Protein AF-A0A1G6IAR3-F1 (afdb_monomer)

pLDDT: mean 84.58, std 18.37, range [36.44, 98.44]

Secondary structure (DSSP, 8-state):
-------GGGHHHHHHHHHHHTT-HHHHHHHHHHHT-TT--HHHHHHHHHHHHHHHHHHHHH--S--TTGGGSSGGGHIIIIIHHHHHHHTT-HHHHHHHHHHHHHHHHHHHHHH-HHHHHHHH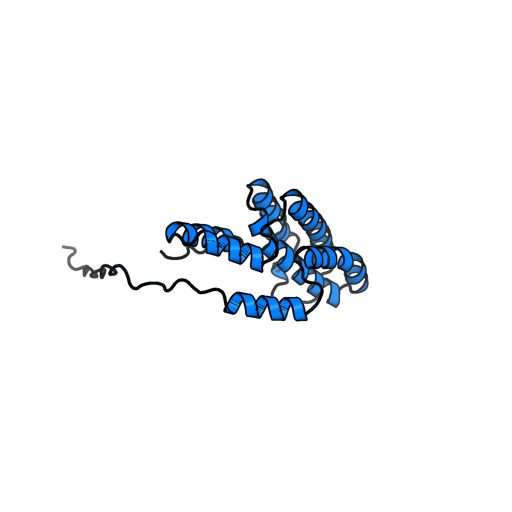HHHHHHHHHTT--SHHHHHHHHHHHHHSPPP-----SPPP-----------

Radius of gyration: 20.79 Å; Cα contacts (8 Å, |Δi|>4): 137; chains: 1; bounding box: 40×72×40 Å

Structure (mmCIF, N/CA/C/O backbone):
data_AF-A0A1G6IAR3-F1
#
_entry.id   AF-A0A1G6IAR3-F1
#
loop_
_atom_site.group_PDB
_atom_site.id
_atom_site.type_symbol
_atom_site.label_atom_id
_atom_site.label_alt_id
_atom_site.label_comp_id
_atom_site.label_asym_id
_atom_site.label_entity_id
_atom_site.label_seq_id
_atom_site.pdbx_PDB_ins_code
_atom_site.Cartn_x
_atom_site.Cartn_y
_atom_site.Cartn_z
_atom_site.occupancy
_atom_site.B_iso_or_equiv
_atom_site.auth_seq_id
_atom_site.auth_comp_id
_atom_site.auth_asym_id
_atom_site.auth_atom_id
_atom_site.pdbx_PDB_model_num
ATOM 1 N N . MET A 1 1 ? -13.371 20.950 14.713 1.00 42.19 1 MET A N 1
ATOM 2 C CA . MET A 1 1 ? -11.895 20.846 14.698 1.00 42.19 1 MET A CA 1
ATOM 3 C C . MET A 1 1 ? -11.397 20.772 13.250 1.00 42.19 1 MET A C 1
ATOM 5 O O . MET A 1 1 ? -11.905 19.957 12.494 1.00 42.19 1 MET A O 1
ATOM 9 N N . LEU A 1 2 ? -10.481 21.649 12.814 1.00 48.00 2 LEU A N 1
ATO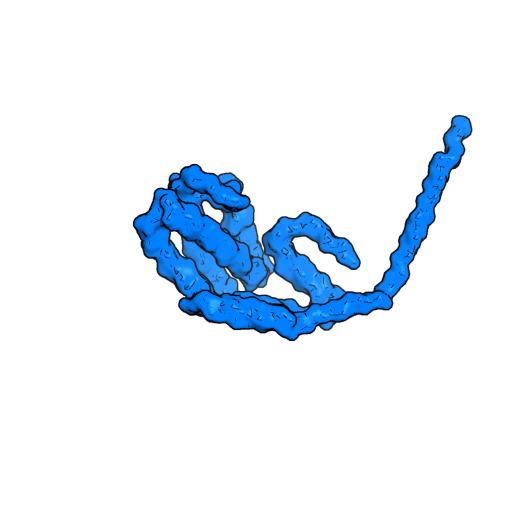M 10 C CA . LEU A 1 2 ? -9.902 21.596 11.458 1.00 48.00 2 LEU A CA 1
ATOM 11 C C . LEU A 1 2 ? -8.918 20.421 11.374 1.00 48.00 2 LEU A C 1
ATOM 13 O O . LEU A 1 2 ? -7.971 20.365 12.157 1.00 48.00 2 LEU A O 1
ATOM 17 N N . ILE A 1 3 ? -9.108 19.514 10.411 1.00 48.34 3 ILE A N 1
ATOM 18 C CA . ILE A 1 3 ? -8.108 18.501 10.047 1.00 48.34 3 ILE A CA 1
ATOM 19 C C . ILE A 1 3 ? -6.809 19.253 9.716 1.00 48.34 3 ILE A C 1
ATOM 21 O O . ILE A 1 3 ? -6.708 19.897 8.668 1.00 48.34 3 ILE A O 1
ATOM 25 N N . ARG A 1 4 ? -5.811 19.223 10.614 1.00 53.38 4 ARG A N 1
ATOM 26 C CA . ARG A 1 4 ? -4.467 19.738 10.298 1.00 53.38 4 ARG A CA 1
ATOM 27 C C . ARG A 1 4 ? -3.988 19.021 9.042 1.00 53.38 4 ARG A C 1
ATOM 29 O O . ARG A 1 4 ? -4.243 17.825 8.910 1.00 53.38 4 ARG A O 1
ATOM 36 N N . ARG A 1 5 ? -3.306 19.732 8.133 1.00 44.25 5 ARG A N 1
ATOM 37 C CA . ARG A 1 5 ? -2.734 19.176 6.892 1.00 44.25 5 ARG A CA 1
ATOM 38 C C . ARG A 1 5 ? -1.722 18.078 7.218 1.00 44.25 5 ARG A C 1
ATOM 40 O O . ARG A 1 5 ? -0.516 18.294 7.216 1.00 44.25 5 ARG A O 1
ATOM 47 N N . ARG A 1 6 ? -2.228 16.893 7.523 1.00 56.62 6 ARG A N 1
ATOM 48 C CA . ARG A 1 6 ? -1.455 15.675 7.614 1.00 56.62 6 ARG A CA 1
ATOM 49 C C . ARG A 1 6 ? -1.272 15.161 6.196 1.00 56.62 6 ARG A C 1
ATOM 51 O O . ARG A 1 6 ? -2.171 15.291 5.357 1.00 56.62 6 ARG A O 1
ATOM 58 N N . THR A 1 7 ? -0.085 14.625 5.920 1.00 64.69 7 THR A N 1
ATOM 59 C CA . THR A 1 7 ? 0.160 13.909 4.668 1.00 64.69 7 THR A CA 1
ATOM 60 C C . THR A 1 7 ? -0.964 12.899 4.479 1.00 64.69 7 THR A C 1
ATOM 62 O O . THR A 1 7 ? -1.509 12.388 5.463 1.00 64.69 7 THR A O 1
ATOM 65 N N . VAL A 1 8 ? -1.347 12.628 3.227 1.00 70.62 8 VAL A N 1
ATOM 66 C CA . VAL A 1 8 ? -2.441 11.685 2.937 1.00 70.62 8 VAL A CA 1
ATOM 67 C C . VAL A 1 8 ? -2.223 10.378 3.720 1.00 70.62 8 VAL A C 1
ATOM 69 O O . VAL A 1 8 ? -3.182 9.823 4.251 1.00 70.62 8 VAL A O 1
ATOM 72 N N . ARG A 1 9 ? -0.947 10.013 3.941 1.00 73.56 9 ARG A N 1
ATOM 73 C CA . ARG A 1 9 ? -0.470 8.932 4.808 1.00 73.56 9 ARG A CA 1
ATOM 74 C C . ARG A 1 9 ? -1.144 8.797 6.160 1.00 73.56 9 ARG A C 1
ATOM 76 O O . ARG A 1 9 ? -1.669 7.744 6.501 1.00 73.56 9 ARG A O 1
ATOM 83 N N . LEU A 1 10 ? -1.151 9.879 6.919 1.00 80.94 10 LEU A N 1
ATOM 84 C CA . LEU A 1 10 ? -1.619 9.870 8.298 1.00 80.94 10 LEU A CA 1
ATOM 85 C C . LEU A 1 10 ? -3.128 10.129 8.397 1.00 80.94 10 LEU A C 1
ATOM 87 O O . LEU A 1 10 ? -3.635 10.335 9.495 1.00 80.94 10 LEU A O 1
ATOM 91 N N . ARG A 1 11 ? -3.869 10.140 7.277 1.00 81.69 11 ARG A N 1
ATOM 92 C CA . ARG A 1 11 ? -5.316 10.398 7.294 1.00 81.69 11 ARG A CA 1
ATOM 93 C C . ARG A 1 11 ? -6.108 9.318 8.023 1.00 81.69 11 ARG A C 1
ATOM 95 O O . ARG A 1 11 ? -7.078 9.679 8.668 1.00 81.69 11 ARG A O 1
ATOM 102 N N . TYR A 1 12 ? -5.693 8.050 7.982 1.00 81.69 12 TYR A N 1
ATOM 103 C CA . TYR A 1 12 ? -6.364 6.994 8.755 1.00 81.69 12 TYR A CA 1
ATOM 104 C C . TYR A 1 12 ? -6.187 7.190 10.263 1.00 81.69 12 TYR A C 1
ATOM 106 O O . TYR A 1 12 ? -7.164 7.128 11.003 1.00 81.69 12 TYR A O 1
ATOM 114 N N . LEU A 1 13 ? -4.973 7.528 10.711 1.00 84.94 13 LEU A N 1
ATOM 115 C CA . LEU A 1 13 ? -4.726 7.897 12.109 1.00 84.94 13 LEU A CA 1
ATOM 116 C C . LEU A 1 13 ? -5.488 9.166 12.497 1.00 84.94 13 LEU A C 1
ATOM 118 O O . LEU A 1 13 ? -6.055 9.250 13.579 1.00 84.94 13 LEU A O 1
ATOM 122 N N . ALA A 1 14 ? -5.573 10.131 11.582 1.00 86.19 14 ALA A N 1
ATOM 123 C CA . ALA A 1 14 ? -6.359 11.331 11.810 1.00 86.19 14 ALA A CA 1
ATOM 124 C C . ALA A 1 14 ? -7.850 11.079 11.931 1.00 86.19 14 ALA A C 1
ATOM 126 O O . ALA A 1 14 ? -8.495 11.681 12.783 1.00 86.19 14 ALA A O 1
ATOM 127 N N . ALA A 1 15 ? -8.383 10.211 11.078 1.00 85.56 15 ALA A N 1
ATOM 128 C CA . ALA A 1 15 ? -9.775 9.820 11.126 1.00 85.56 15 ALA A CA 1
ATOM 129 C C . ALA A 1 15 ? -10.067 9.110 12.447 1.00 85.56 15 ALA A C 1
ATOM 131 O O . ALA A 1 15 ? -11.051 9.446 13.088 1.00 85.56 15 ALA A O 1
ATOM 132 N N . ARG A 1 16 ? -9.175 8.215 12.893 1.00 87.75 16 ARG A N 1
ATOM 133 C CA . ARG A 1 16 ? -9.280 7.558 14.199 1.00 87.75 16 ARG A CA 1
ATOM 134 C C . ARG A 1 16 ? -9.405 8.565 15.338 1.00 87.75 16 ARG A C 1
ATOM 136 O O . ARG A 1 16 ? -10.365 8.487 16.088 1.00 87.75 16 ARG A O 1
ATOM 143 N N . GLU A 1 17 ? -8.474 9.514 15.437 1.00 88.12 17 GLU A N 1
ATOM 144 C CA . GLU A 1 17 ? -8.480 10.530 16.502 1.00 88.12 17 GLU A CA 1
ATOM 145 C C . GLU A 1 17 ? -9.799 11.320 16.525 1.00 88.12 17 GLU A C 1
ATOM 147 O O . GLU A 1 17 ? -10.397 11.487 17.583 1.00 88.12 17 GLU A O 1
ATOM 152 N N . VAL A 1 18 ? -10.286 11.749 15.354 1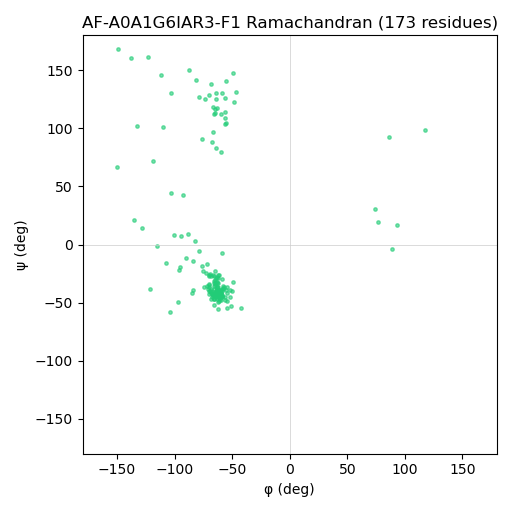.00 88.25 18 VAL A N 1
ATOM 153 C CA . VAL A 1 18 ? -11.558 12.482 15.241 1.00 88.25 18 VAL A CA 1
ATOM 154 C C . VAL A 1 18 ? -12.741 11.593 15.623 1.00 88.25 18 VAL A C 1
ATOM 156 O O . VAL A 1 18 ? -13.595 12.008 16.394 1.00 88.25 18 VAL A O 1
ATOM 159 N N . LEU A 1 19 ? -12.813 10.366 15.113 1.00 88.12 19 LEU A N 1
ATOM 160 C CA . LEU A 1 19 ? -13.916 9.455 15.421 1.00 88.12 19 LEU A CA 1
ATOM 161 C C . LEU A 1 19 ? -13.982 9.136 16.918 1.00 88.12 19 LEU A C 1
ATOM 163 O O . LEU A 1 19 ? -15.071 9.141 17.483 1.00 88.12 19 LEU A O 1
ATOM 167 N N . GLN A 1 20 ? -12.833 8.944 17.567 1.00 87.38 20 GLN A N 1
ATOM 168 C CA . GLN A 1 20 ? -12.754 8.742 19.013 1.00 87.38 20 GLN A CA 1
ATOM 169 C C . GLN A 1 20 ? -13.232 9.970 19.796 1.00 87.38 20 GLN A C 1
ATOM 171 O O . GLN A 1 20 ? -14.025 9.827 20.722 1.00 87.38 20 GLN A O 1
ATOM 176 N N . GLU A 1 21 ? -12.818 11.177 19.398 1.00 88.31 21 GLU A N 1
ATOM 177 C CA . GLU A 1 21 ? -13.240 12.428 20.046 1.00 88.31 21 GLU A CA 1
ATOM 178 C C . GLU A 1 21 ? -14.766 12.614 20.036 1.00 88.31 21 GLU A C 1
ATOM 180 O O . GLU A 1 21 ? -15.338 13.112 21.003 1.00 88.31 21 GLU A O 1
ATOM 185 N N . TYR A 1 22 ? -15.433 12.176 18.967 1.00 87.50 22 TYR A N 1
ATOM 186 C CA . TYR A 1 22 ? -16.886 12.274 18.821 1.00 87.50 22 TYR A CA 1
ATOM 187 C C . TYR A 1 22 ? -17.651 11.008 19.261 1.00 87.50 22 TYR A C 1
ATOM 189 O O . TYR A 1 22 ? -18.865 10.946 19.075 1.00 87.50 22 TYR A O 1
ATOM 197 N N . GLY A 1 23 ? -16.981 10.013 19.857 1.00 86.25 23 GLY A N 1
ATOM 198 C CA . GLY A 1 23 ? -17.619 8.797 20.381 1.00 86.25 23 GLY A CA 1
ATOM 199 C C . GLY A 1 23 ? -18.024 7.757 19.326 1.00 86.25 23 GLY A C 1
ATOM 200 O O . GLY A 1 23 ? -18.844 6.890 19.608 1.00 86.25 23 GLY A O 1
ATOM 201 N N . TYR A 1 24 ? -17.453 7.820 18.123 1.00 87.44 24 TYR A N 1
ATOM 202 C CA . TYR A 1 24 ? -17.716 6.911 17.000 1.00 87.44 24 TYR A CA 1
ATOM 203 C C . TYR A 1 24 ? -16.594 5.874 16.816 1.00 87.44 24 TYR A C 1
ATOM 205 O O . TYR A 1 24 ? -16.127 5.638 15.702 1.00 87.44 24 TYR A O 1
ATOM 213 N N . GLU A 1 25 ? -16.116 5.264 17.903 1.00 86.19 25 GLU A N 1
ATOM 214 C CA . GLU A 1 25 ? -14.989 4.315 17.851 1.00 86.19 25 GLU A CA 1
ATOM 215 C C . GLU A 1 25 ? -15.295 3.075 16.999 1.00 86.19 25 GLU A C 1
ATOM 217 O O . GLU A 1 25 ? -14.433 2.608 16.253 1.00 86.19 25 GLU A O 1
ATOM 222 N N . ASP A 1 26 ? -16.535 2.588 17.043 1.00 88.31 26 ASP A N 1
ATOM 223 C CA . ASP A 1 26 ? -16.982 1.427 16.266 1.00 88.31 26 ASP A CA 1
ATOM 224 C C . ASP A 1 26 ? -16.896 1.683 14.755 1.00 88.31 26 ASP A C 1
ATOM 226 O O . ASP A 1 26 ? -16.468 0.817 13.990 1.00 88.31 26 ASP A O 1
ATOM 230 N N . LEU A 1 27 ? -17.181 2.918 14.326 1.00 88.62 27 LEU A N 1
ATOM 231 C CA . LEU A 1 27 ? -17.092 3.322 12.924 1.0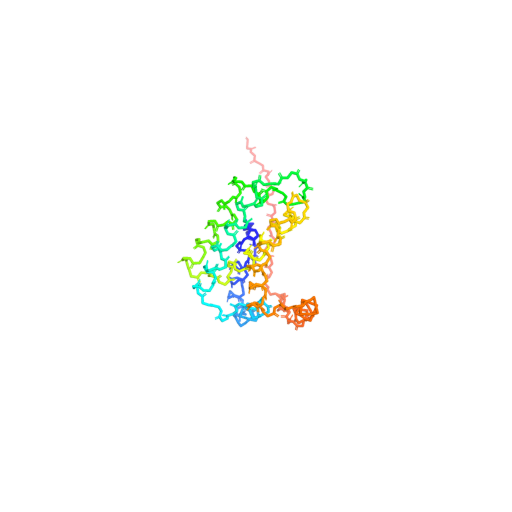0 88.62 27 LEU A CA 1
ATOM 232 C C . LEU A 1 27 ? -15.658 3.207 12.391 1.00 88.62 27 LEU A C 1
ATOM 234 O O . LEU A 1 27 ? -15.440 2.879 11.226 1.00 88.62 27 LEU A O 1
ATOM 238 N N . TYR A 1 28 ? -14.653 3.441 13.236 1.00 88.06 28 TYR A N 1
ATOM 239 C CA . TYR A 1 28 ? -13.262 3.256 12.834 1.00 88.06 28 TYR A CA 1
ATOM 240 C C . TYR A 1 28 ? -12.951 1.783 12.527 1.00 88.06 28 TYR A C 1
ATOM 242 O O . TYR A 1 28 ? -12.282 1.483 11.533 1.00 88.06 28 TYR A O 1
ATOM 250 N N . TRP A 1 29 ? -13.477 0.859 13.334 1.00 88.38 29 TRP A N 1
ATOM 251 C CA . TRP A 1 29 ? -13.332 -0.576 13.096 1.00 88.38 29 TRP A CA 1
ATOM 252 C C . TRP A 1 29 ? -14.094 -1.037 11.854 1.00 88.38 29 TRP A C 1
ATOM 254 O O . TRP A 1 29 ? -13.549 -1.819 11.075 1.00 88.38 29 TRP A O 1
ATOM 264 N N . GLU A 1 30 ? -15.287 -0.494 11.599 1.00 90.12 30 GLU A N 1
ATOM 265 C CA . GLU A 1 30 ? -16.028 -0.739 10.356 1.00 90.12 30 GLU A CA 1
ATOM 266 C C . GLU A 1 30 ? -15.238 -0.293 9.118 1.00 90.12 30 GLU A C 1
ATOM 268 O O . GLU A 1 30 ? -15.167 -1.024 8.130 1.00 90.12 30 GLU A O 1
ATOM 273 N N . LEU A 1 31 ? -14.567 0.864 9.169 1.00 88.69 31 LEU A N 1
ATOM 274 C CA . LEU A 1 31 ? -13.713 1.332 8.071 1.00 88.69 31 LEU A CA 1
ATOM 275 C C . LEU A 1 31 ? -12.526 0.392 7.812 1.00 88.69 31 LEU A C 1
ATOM 277 O O . LEU A 1 31 ? -12.176 0.147 6.655 1.00 88.69 31 LEU A O 1
ATOM 281 N N . LEU A 1 32 ? -11.908 -0.151 8.864 1.00 91.06 32 LEU A N 1
ATOM 282 C CA . LEU A 1 32 ? -10.834 -1.142 8.731 1.00 91.06 32 LEU A CA 1
ATOM 283 C C . LEU A 1 32 ? -11.352 -2.494 8.218 1.00 91.06 32 LEU A C 1
ATOM 285 O O . LEU A 1 32 ? -10.657 -3.167 7.451 1.00 91.06 32 LEU A O 1
ATOM 289 N N . ALA A 1 33 ? -12.571 -2.882 8.598 1.00 92.00 33 ALA A N 1
ATOM 290 C CA . ALA A 1 33 ? -13.229 -4.085 8.099 1.00 92.00 33 ALA A CA 1
ATOM 291 C C . ALA A 1 33 ? -13.565 -3.950 6.609 1.00 92.00 33 ALA A C 1
ATOM 293 O O . ALA A 1 33 ? -13.279 -4.855 5.828 1.00 92.00 33 ALA A O 1
ATOM 294 N N . LEU A 1 34 ? -14.063 -2.785 6.189 1.00 91.06 34 LEU A N 1
ATOM 295 C CA . LEU A 1 34 ? -14.302 -2.463 4.782 1.00 91.06 34 LEU A CA 1
ATOM 296 C C . LEU A 1 34 ? -13.008 -2.409 3.976 1.00 91.06 34 LEU A C 1
ATOM 298 O O . LEU A 1 34 ? -13.000 -2.822 2.821 1.00 91.06 34 LEU A O 1
ATOM 302 N N . LEU A 1 35 ? -11.899 -1.955 4.565 1.00 90.00 35 LEU A N 1
ATOM 303 C CA . LEU A 1 35 ? -10.589 -2.067 3.922 1.00 90.00 35 LEU A CA 1
ATOM 304 C C . LEU A 1 35 ? -10.158 -3.539 3.766 1.00 90.00 35 LEU A C 1
ATOM 306 O O . LEU A 1 35 ? -9.457 -3.864 2.812 1.00 90.00 35 LEU A O 1
ATOM 310 N N . GLY A 1 36 ? -10.636 -4.433 4.636 1.00 93.62 36 GLY A N 1
ATOM 311 C CA . GLY A 1 36 ? -10.320 -5.864 4.638 1.00 93.62 36 GLY A CA 1
ATOM 312 C C . GLY A 1 36 ? -9.145 -6.231 5.544 1.00 93.62 36 GLY A C 1
ATOM 313 O O . GLY A 1 36 ? -8.573 -7.304 5.385 1.00 93.62 36 GLY A O 1
ATOM 314 N N . CYS A 1 37 ? -8.756 -5.347 6.471 1.00 94.38 37 CYS A N 1
ATOM 315 C CA . CYS A 1 37 ? -7.560 -5.522 7.301 1.00 94.38 37 CYS A CA 1
ATOM 316 C C . CYS A 1 37 ? -7.803 -5.369 8.812 1.00 94.38 37 CYS A C 1
ATOM 318 O O . CYS A 1 37 ? -6.846 -5.211 9.572 1.00 94.38 37 CYS A O 1
ATOM 320 N N . ALA A 1 38 ? -9.061 -5.395 9.266 1.00 92.75 38 ALA A N 1
ATOM 321 C CA . ALA A 1 38 ? -9.398 -5.288 10.690 1.00 92.75 38 ALA A CA 1
ATOM 322 C C . ALA A 1 38 ? -8.694 -6.359 11.546 1.00 92.75 38 ALA A C 1
ATOM 324 O O . ALA A 1 38 ? -8.153 -6.044 12.605 1.00 92.75 38 ALA A O 1
ATOM 325 N N . ASP A 1 39 ? -8.584 -7.588 11.042 1.00 94.00 39 ASP A N 1
ATOM 326 C CA . ASP A 1 39 ? -8.005 -8.718 11.784 1.00 94.00 39 ASP A CA 1
ATOM 327 C C . ASP A 1 39 ? -6.552 -9.031 11.403 1.00 94.00 39 ASP A C 1
ATOM 329 O O . ASP A 1 39 ? -5.987 -10.039 11.826 1.00 94.00 39 ASP A O 1
ATOM 333 N N . TRP A 1 40 ? -5.920 -8.183 10.589 1.00 96.31 40 TRP A N 1
ATOM 334 C CA . TRP A 1 40 ? -4.548 -8.425 10.156 1.00 96.31 40 TRP A CA 1
ATOM 335 C C . TRP A 1 40 ? -3.566 -8.280 11.310 1.00 96.31 40 TRP A C 1
ATOM 337 O O . TRP A 1 40 ? -3.631 -7.335 12.091 1.00 96.31 40 TRP A O 1
ATOM 347 N N . MET A 1 41 ? -2.600 -9.194 11.359 1.00 96.25 41 MET A N 1
ATOM 348 C CA . MET A 1 41 ? -1.504 -9.152 12.322 1.00 96.25 41 MET A CA 1
ATOM 349 C C . MET A 1 41 ? -0.334 -8.316 11.780 1.00 96.25 41 MET A C 1
ATOM 351 O O . MET A 1 41 ? -0.087 -8.338 10.569 1.00 96.25 41 MET A O 1
ATOM 355 N N . PRO A 1 42 ? 0.472 -7.655 12.635 1.00 96.25 42 PRO A N 1
ATOM 356 C CA . PRO A 1 42 ? 1.634 -6.875 12.194 1.00 96.25 42 PRO A CA 1
ATOM 357 C C . PRO A 1 42 ? 2.583 -7.652 11.270 1.00 96.25 42 PRO A C 1
ATOM 359 O O . PRO A 1 42 ? 3.061 -7.122 10.271 1.00 96.25 42 PRO A O 1
ATOM 362 N N . GLN A 1 43 ? 2.804 -8.938 11.554 1.00 96.88 43 GLN A N 1
ATOM 363 C CA . GLN A 1 43 ? 3.664 -9.822 10.763 1.00 96.88 43 GLN A CA 1
ATOM 364 C C . GLN A 1 43 ? 3.109 -10.068 9.354 1.00 96.88 43 GLN A C 1
ATOM 366 O O . GLN A 1 43 ? 3.870 -10.257 8.408 1.00 96.88 43 GLN A O 1
ATOM 371 N N . GLN A 1 44 ? 1.784 -10.073 9.188 1.00 96.88 44 GLN A N 1
ATOM 372 C CA . GLN A 1 44 ? 1.162 -10.167 7.870 1.00 96.88 44 GLN A CA 1
ATOM 373 C C . GLN A 1 44 ? 1.413 -8.894 7.062 1.00 96.88 44 GLN A C 1
ATOM 375 O O . GLN A 1 44 ? 1.876 -8.988 5.928 1.00 96.88 44 GLN A O 1
ATOM 380 N N . VAL A 1 45 ? 1.216 -7.719 7.668 1.00 97.19 45 VAL A N 1
ATOM 381 C CA . VAL A 1 45 ? 1.496 -6.431 7.012 1.00 97.19 45 VAL A CA 1
ATOM 382 C C . VAL A 1 45 ? 2.971 -6.314 6.629 1.00 97.19 45 VAL A C 1
ATOM 384 O O . VAL A 1 45 ? 3.290 -5.898 5.517 1.00 97.19 45 VAL A O 1
ATOM 387 N N . GLN A 1 46 ? 3.872 -6.743 7.516 1.00 97.56 46 GLN A N 1
ATOM 388 C CA . GLN A 1 46 ? 5.312 -6.696 7.279 1.00 97.56 46 GLN A CA 1
ATOM 389 C C . GLN A 1 46 ? 5.731 -7.527 6.057 1.00 97.56 46 GLN A C 1
ATOM 391 O O . GLN A 1 46 ? 6.491 -7.040 5.225 1.00 97.56 46 GLN A O 1
ATOM 396 N N . ARG A 1 47 ? 5.181 -8.740 5.887 1.00 98.00 47 ARG A N 1
ATOM 397 C CA . ARG A 1 47 ? 5.454 -9.590 4.709 1.00 98.00 47 ARG A CA 1
ATOM 398 C C . ARG A 1 47 ? 5.038 -8.925 3.395 1.00 98.00 47 ARG A C 1
ATOM 400 O O . ARG A 1 47 ? 5.740 -9.041 2.384 1.00 98.00 47 ARG A O 1
ATOM 407 N N . HIS A 1 48 ? 3.905 -8.227 3.407 1.00 98.25 48 HIS A N 1
ATOM 408 C CA . HIS A 1 48 ? 3.434 -7.469 2.249 1.00 98.25 48 HIS A CA 1
ATOM 409 C C . HIS A 1 48 ? 4.305 -6.242 1.986 1.00 98.25 48 HIS A C 1
ATOM 411 O O . HIS A 1 48 ? 4.644 -5.984 0.834 1.00 98.25 48 HIS A O 1
ATOM 417 N N . LEU A 1 49 ? 4.745 -5.539 3.033 1.00 98.00 49 LEU A N 1
ATOM 418 C CA . LEU A 1 49 ? 5.673 -4.415 2.904 1.00 98.00 49 LEU A CA 1
ATOM 419 C C . LEU A 1 49 ? 7.030 -4.846 2.328 1.00 98.00 49 LEU A C 1
ATOM 421 O O . LEU A 1 49 ? 7.538 -4.187 1.428 1.00 98.00 49 LEU A O 1
ATOM 425 N N . ASP A 1 50 ? 7.588 -5.973 2.767 1.00 98.19 50 ASP A N 1
ATOM 426 C CA . ASP A 1 50 ? 8.859 -6.480 2.228 1.00 98.19 50 ASP A CA 1
ATOM 427 C C . ASP A 1 50 ? 8.723 -6.881 0.744 1.00 98.19 50 ASP A C 1
ATOM 429 O O . ASP A 1 50 ? 9.658 -6.770 -0.052 1.00 98.19 50 ASP A O 1
ATOM 433 N N . SER A 1 51 ? 7.532 -7.327 0.336 1.00 98.31 51 SER A N 1
ATOM 434 C CA . SER A 1 51 ? 7.232 -7.598 -1.073 1.00 98.31 51 SER A CA 1
ATOM 435 C C . SER A 1 51 ? 7.039 -6.321 -1.890 1.00 98.31 51 SER A C 1
ATOM 437 O O . SER A 1 51 ? 7.477 -6.265 -3.044 1.00 98.31 51 SER A O 1
ATOM 439 N N . LEU A 1 52 ? 6.429 -5.294 -1.292 1.00 98.31 52 LEU A N 1
ATOM 440 C CA . LEU A 1 52 ? 6.319 -3.969 -1.889 1.00 98.31 52 LEU A CA 1
ATOM 441 C C . LEU A 1 52 ? 7.699 -3.367 -2.117 1.00 98.31 52 LEU A C 1
ATOM 443 O O . LEU A 1 52 ? 7.943 -2.856 -3.196 1.00 98.31 52 LEU A O 1
ATOM 447 N N . GLU A 1 53 ? 8.597 -3.454 -1.139 1.00 98.12 53 GLU A N 1
ATOM 448 C CA . GLU A 1 53 ? 9.947 -2.890 -1.210 1.00 98.12 53 GLU A CA 1
ATOM 449 C C . GLU A 1 53 ? 10.701 -3.382 -2.453 1.00 98.12 53 GLU A C 1
ATOM 451 O O . GLU A 1 53 ? 11.168 -2.579 -3.258 1.00 98.12 53 GLU A O 1
ATOM 456 N N . ARG A 1 54 ? 10.693 -4.700 -2.698 1.00 97.94 54 ARG A N 1
ATOM 457 C CA . ARG A 1 54 ? 11.275 -5.291 -3.917 1.00 97.94 54 ARG A CA 1
ATOM 458 C C . ARG A 1 54 ? 10.616 -4.781 -5.198 1.00 97.94 54 ARG A C 1
ATOM 460 O O . ARG A 1 54 ? 11.292 -4.553 -6.197 1.00 97.94 54 ARG A O 1
ATOM 467 N N . THR A 1 55 ? 9.295 -4.631 -5.178 1.00 98.31 55 THR A N 1
ATOM 468 C CA . THR A 1 55 ? 8.512 -4.178 -6.337 1.00 98.31 55 THR A CA 1
ATOM 469 C C . THR A 1 55 ? 8.738 -2.691 -6.618 1.00 98.31 55 THR A C 1
ATOM 471 O O . THR A 1 55 ? 8.805 -2.285 -7.775 1.00 98.31 55 THR A O 1
ATOM 474 N N . PHE A 1 56 ? 8.900 -1.891 -5.565 1.00 98.25 56 PHE A N 1
ATOM 475 C CA . PHE A 1 56 ? 9.202 -0.469 -5.617 1.00 98.25 56 PHE A CA 1
ATOM 476 C C . PHE A 1 56 ? 10.582 -0.231 -6.215 1.00 98.25 56 PHE A C 1
ATOM 478 O O . PHE A 1 56 ? 10.698 0.519 -7.179 1.00 98.25 56 PHE A O 1
ATOM 485 N N . ASP A 1 57 ? 11.607 -0.904 -5.686 1.00 97.94 57 ASP A N 1
ATOM 486 C CA . ASP A 1 57 ? 12.982 -0.755 -6.164 1.00 97.94 57 ASP A CA 1
ATOM 487 C C . ASP A 1 57 ? 13.086 -1.176 -7.645 1.00 97.94 57 ASP A C 1
ATOM 489 O O . ASP A 1 57 ? 13.717 -0.490 -8.449 1.00 97.94 57 ASP A O 1
ATOM 493 N N . ALA A 1 58 ? 12.378 -2.243 -8.034 1.00 97.75 58 ALA A N 1
ATOM 494 C CA . ALA A 1 58 ? 12.263 -2.679 -9.424 1.00 97.75 58 ALA A CA 1
ATOM 495 C C . ALA A 1 58 ? 11.569 -1.644 -10.327 1.00 97.75 58 ALA A C 1
ATOM 497 O O . ALA A 1 58 ? 12.067 -1.353 -11.411 1.00 97.75 58 ALA A O 1
ATOM 498 N N . ALA A 1 59 ? 10.434 -1.084 -9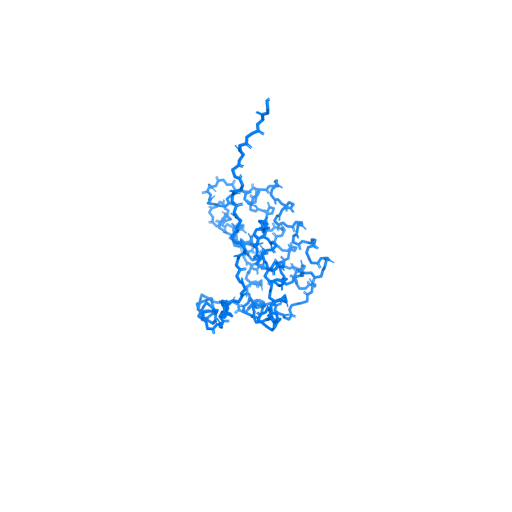.898 1.00 97.38 59 ALA A N 1
ATOM 499 C CA . ALA A 1 59 ? 9.697 -0.087 -10.672 1.00 97.38 59 ALA A CA 1
ATOM 500 C C . ALA A 1 59 ? 10.483 1.224 -10.815 1.00 97.38 59 ALA A C 1
ATOM 502 O O . ALA A 1 59 ? 10.568 1.770 -11.910 1.00 97.38 59 ALA A O 1
ATOM 503 N N . ALA A 1 60 ? 11.100 1.703 -9.733 1.00 96.62 60 ALA A N 1
ATOM 504 C CA . ALA A 1 60 ? 11.891 2.929 -9.726 1.00 96.62 60 ALA A CA 1
ATOM 505 C C . ALA A 1 60 ? 13.137 2.839 -10.626 1.00 96.62 60 ALA A C 1
ATOM 507 O O . ALA A 1 60 ? 13.577 3.856 -11.153 1.00 96.62 60 ALA A O 1
ATOM 508 N N . ALA A 1 61 ? 13.698 1.639 -10.811 1.00 96.94 61 ALA A N 1
ATOM 509 C CA . ALA A 1 61 ? 14.863 1.415 -11.666 1.00 96.94 61 ALA A CA 1
ATOM 510 C C . ALA A 1 61 ? 14.550 1.441 -13.173 1.00 96.94 61 ALA A C 1
ATOM 512 O O . ALA A 1 61 ? 15.460 1.660 -13.968 1.00 96.94 61 ALA A O 1
ATOM 513 N N . VAL A 1 62 ? 13.295 1.194 -13.563 1.00 96.19 62 VAL A N 1
ATOM 514 C CA . VAL A 1 62 ? 12.877 1.080 -14.975 1.00 96.19 62 VAL A CA 1
ATOM 515 C C . VAL A 1 62 ? 11.905 2.174 -15.413 1.00 96.19 62 VAL A C 1
ATOM 517 O O . VAL A 1 62 ? 11.474 2.170 -16.558 1.00 96.19 62 VAL A O 1
ATOM 520 N N . ALA A 1 63 ? 11.519 3.076 -14.509 1.00 94.31 63 ALA A N 1
ATOM 521 C CA . ALA A 1 63 ? 10.540 4.117 -14.787 1.00 94.31 63 ALA A CA 1
ATOM 522 C C . ALA A 1 63 ? 11.070 5.114 -15.831 1.00 94.31 63 ALA A C 1
ATOM 524 O O . ALA A 1 63 ? 11.968 5.907 -15.545 1.00 94.31 63 ALA A O 1
ATOM 525 N N . GLU A 1 64 ? 10.460 5.112 -17.012 1.00 92.94 64 GLU A N 1
ATOM 526 C CA . GLU A 1 64 ? 10.759 6.040 -18.108 1.00 92.94 64 GLU A CA 1
ATOM 527 C C . GLU A 1 64 ? 9.514 6.839 -18.501 1.00 92.94 64 GLU A C 1
ATOM 529 O O . GLU A 1 64 ? 9.596 8.044 -18.758 1.00 92.94 64 GLU A O 1
ATOM 534 N N . THR A 1 65 ? 8.341 6.196 -18.499 1.00 92.06 65 THR A N 1
ATOM 535 C CA . THR A 1 65 ? 7.091 6.835 -18.911 1.00 92.06 65 THR A CA 1
ATOM 536 C C . THR A 1 65 ? 6.530 7.725 -17.790 1.00 92.06 65 THR A C 1
ATOM 538 O O . THR A 1 65 ? 6.317 7.264 -16.661 1.00 92.06 65 THR A O 1
ATOM 541 N N . PRO A 1 66 ? 6.221 9.009 -18.061 1.00 87.88 66 PRO A N 1
ATOM 542 C CA . PRO A 1 66 ? 5.585 9.878 -17.077 1.00 87.88 66 PRO A CA 1
ATOM 543 C C . PRO A 1 66 ? 4.125 9.482 -16.802 1.00 87.88 66 PRO A C 1
ATOM 545 O O . PRO A 1 66 ? 3.293 9.419 -17.704 1.00 87.88 66 PRO A O 1
ATOM 548 N N . PHE A 1 67 ? 3.790 9.323 -15.525 1.00 83.25 67 PHE A N 1
ATOM 549 C CA . PHE A 1 67 ? 2.445 9.131 -14.988 1.00 83.25 67 PHE A CA 1
ATOM 550 C C . PHE A 1 67 ? 2.137 10.212 -13.950 1.00 83.25 67 PHE A C 1
ATOM 552 O O . PHE A 1 67 ? 3.037 10.799 -13.348 1.00 83.25 67 PHE A O 1
ATOM 559 N N . PHE A 1 68 ? 0.849 10.418 -13.659 1.00 76.19 68 PHE A N 1
ATOM 560 C CA . PHE A 1 68 ? 0.361 11.404 -12.680 1.00 76.19 68 PHE A CA 1
ATOM 561 C C . PHE A 1 68 ? 0.907 11.202 -11.241 1.00 76.19 68 PHE A C 1
ATOM 563 O O . PHE A 1 68 ? 0.723 12.063 -10.389 1.00 76.19 68 PHE A O 1
ATOM 570 N N . PHE A 1 69 ? 1.632 10.109 -10.973 1.00 78.25 69 PHE A N 1
ATOM 571 C CA . PHE A 1 69 ? 2.292 9.827 -9.693 1.00 78.25 69 PHE A CA 1
ATOM 572 C C . PHE A 1 69 ? 3.733 9.314 -9.841 1.00 78.25 69 PHE A C 1
ATOM 574 O O . PHE A 1 69 ? 4.241 8.682 -8.918 1.00 78.25 69 PHE A O 1
ATOM 581 N N . SER A 1 70 ? 4.412 9.546 -10.972 1.00 81.69 70 SER A N 1
ATOM 582 C CA . SER A 1 70 ? 5.780 9.026 -11.165 1.00 81.69 70 SER A CA 1
ATOM 583 C C . SER A 1 70 ? 6.765 9.530 -10.107 1.00 81.69 70 SER A C 1
ATOM 585 O O . SER A 1 70 ? 7.674 8.800 -9.730 1.00 81.69 70 SER A O 1
ATOM 587 N N . SER A 1 71 ? 6.557 10.731 -9.557 1.00 86.50 71 SER A N 1
ATOM 588 C CA . SER A 1 71 ? 7.377 11.262 -8.457 1.00 86.50 71 SER A CA 1
ATOM 589 C C . SER A 1 71 ? 7.317 10.415 -7.184 1.00 86.50 71 SER A C 1
ATOM 591 O O . SER A 1 71 ? 8.269 10.429 -6.407 1.00 86.50 71 SER A O 1
ATOM 593 N N . ASP A 1 72 ? 6.222 9.679 -6.973 1.00 88.12 72 ASP A N 1
ATOM 594 C CA . ASP A 1 72 ? 6.028 8.842 -5.786 1.00 88.12 72 ASP A CA 1
ATOM 595 C C . ASP A 1 72 ? 6.854 7.550 -5.857 1.00 88.12 72 ASP A C 1
ATOM 597 O O . ASP A 1 72 ? 7.071 6.918 -4.825 1.00 88.12 72 ASP A O 1
ATOM 601 N N . ILE A 1 73 ? 7.316 7.154 -7.050 1.00 94.44 73 ILE A N 1
ATOM 602 C CA . ILE A 1 73 ? 8.061 5.912 -7.296 1.00 94.44 73 ILE A CA 1
ATOM 603 C C . ILE A 1 73 ? 9.450 6.262 -7.834 1.00 94.44 73 ILE A C 1
ATOM 605 O O . ILE A 1 73 ? 9.765 6.105 -9.009 1.00 94.44 73 ILE A O 1
ATOM 609 N N . THR A 1 74 ? 10.284 6.789 -6.943 1.00 94.19 74 THR A N 1
ATOM 610 C CA . THR A 1 74 ? 11.685 7.131 -7.215 1.00 94.19 74 THR A CA 1
ATOM 611 C C . THR A 1 74 ? 12.557 6.709 -6.035 1.00 94.19 74 THR A C 1
ATOM 613 O O . THR A 1 74 ? 12.044 6.601 -4.915 1.00 94.19 74 THR A O 1
ATOM 616 N N . PRO A 1 75 ? 13.883 6.549 -6.211 1.00 93.50 75 PRO A N 1
ATOM 617 C CA . PRO A 1 75 ? 14.775 6.276 -5.084 1.00 93.50 75 PRO A CA 1
ATOM 618 C C . PRO A 1 75 ? 14.652 7.323 -3.963 1.00 93.50 75 PRO A C 1
ATOM 620 O O . PRO A 1 75 ? 14.662 6.977 -2.785 1.00 93.50 75 PRO A O 1
ATOM 623 N N . ALA A 1 76 ? 14.446 8.596 -4.320 1.00 92.69 76 ALA A N 1
ATOM 624 C CA . ALA A 1 76 ? 14.256 9.687 -3.363 1.00 92.69 76 ALA A CA 1
ATOM 625 C C . ALA A 1 76 ? 12.910 9.623 -2.613 1.00 92.69 76 ALA A C 1
ATOM 627 O O . ALA A 1 76 ? 12.811 10.110 -1.489 1.00 92.69 76 ALA A O 1
ATOM 628 N N . ALA A 1 77 ? 11.877 9.018 -3.207 1.00 91.62 77 ALA A N 1
ATOM 629 C CA . ALA A 1 77 ? 10.569 8.843 -2.577 1.00 91.62 77 ALA A CA 1
ATOM 630 C C . ALA A 1 77 ? 10.492 7.602 -1.671 1.00 91.62 77 ALA A C 1
ATOM 632 O O . ALA A 1 77 ? 9.574 7.502 -0.853 1.00 91.62 77 ALA A O 1
ATOM 633 N N . ARG A 1 78 ? 11.460 6.679 -1.764 1.00 93.00 78 ARG A N 1
ATOM 634 C CA . ARG A 1 78 ? 11.494 5.428 -0.990 1.00 93.00 78 ARG A CA 1
ATOM 635 C C . ARG A 1 78 ? 11.321 5.627 0.523 1.00 93.00 78 ARG A C 1
ATOM 637 O O . ARG A 1 78 ? 10.469 4.934 1.085 1.00 93.00 78 ARG A O 1
ATOM 644 N N . PRO A 1 79 ? 11.984 6.600 1.185 1.00 90.69 79 PRO A N 1
ATOM 645 C CA . PRO A 1 79 ? 11.782 6.816 2.619 1.00 90.69 79 PRO A CA 1
ATOM 646 C C . PRO A 1 79 ? 10.344 7.211 2.976 1.00 90.69 79 PRO A C 1
ATOM 648 O O . PRO A 1 79 ? 9.829 6.910 4.050 1.00 90.69 79 PRO A O 1
ATOM 651 N N . ILE A 1 80 ? 9.652 7.871 2.048 1.00 85.94 80 ILE A N 1
ATOM 652 C CA . ILE A 1 80 ? 8.286 8.352 2.246 1.00 85.94 80 ILE A CA 1
ATOM 653 C C . ILE A 1 80 ? 7.266 7.241 1.956 1.00 85.94 80 ILE A C 1
ATOM 655 O O . ILE A 1 80 ? 6.258 7.148 2.663 1.00 85.94 80 ILE A O 1
ATOM 659 N N . ALA A 1 81 ? 7.504 6.420 0.933 1.00 84.94 81 ALA A N 1
ATOM 660 C CA . ALA A 1 81 ? 6.575 5.382 0.488 1.00 84.94 81 ALA A CA 1
ATOM 661 C C . ALA A 1 81 ? 6.723 4.062 1.270 1.00 84.94 81 ALA A C 1
ATOM 663 O O . ALA A 1 81 ? 5.722 3.450 1.653 1.00 84.94 81 ALA A O 1
ATOM 664 N N . VAL A 1 82 ? 7.962 3.643 1.540 1.00 92.19 82 VAL A N 1
ATOM 665 C CA . VAL A 1 82 ? 8.288 2.338 2.135 1.00 92.19 82 VAL A CA 1
ATOM 666 C C . VAL A 1 82 ? 8.661 2.487 3.606 1.00 92.19 82 VAL A C 1
ATOM 668 O O . VAL A 1 82 ? 7.977 1.927 4.465 1.00 92.19 82 VAL A O 1
ATOM 671 N N . ASP A 1 83 ? 9.687 3.281 3.920 1.00 90.75 83 ASP A N 1
ATOM 672 C CA . ASP A 1 83 ? 10.243 3.320 5.282 1.00 90.75 83 ASP A CA 1
ATOM 673 C C . ASP A 1 83 ? 9.228 3.881 6.286 1.00 90.75 83 ASP A C 1
ATOM 675 O O . ASP A 1 83 ? 9.030 3.323 7.362 1.00 90.75 83 ASP A O 1
ATOM 679 N N . ALA A 1 84 ? 8.450 4.889 5.898 1.00 88.56 84 ALA A N 1
ATOM 680 C CA . ALA A 1 84 ? 7.384 5.391 6.757 1.00 88.56 84 ALA A CA 1
ATOM 681 C C . ALA A 1 84 ? 6.232 4.391 6.991 1.00 88.56 84 ALA A C 1
ATOM 683 O O . ALA A 1 84 ? 5.551 4.459 8.015 1.00 88.56 84 ALA A O 1
ATOM 684 N N . SER A 1 85 ? 5.987 3.459 6.064 1.00 92.50 85 SER A N 1
ATOM 685 C CA . SER A 1 85 ? 5.040 2.358 6.298 1.00 92.50 85 SER A CA 1
ATOM 686 C C . SER A 1 85 ? 5.614 1.368 7.319 1.00 92.50 85 SER A C 1
ATOM 688 O O . SER A 1 85 ? 4.881 0.859 8.166 1.00 92.50 85 SER A O 1
ATOM 690 N N . ARG A 1 86 ? 6.937 1.154 7.298 1.00 94.88 86 ARG A N 1
ATOM 691 C CA . ARG A 1 86 ? 7.668 0.345 8.285 1.00 94.88 86 ARG A CA 1
ATOM 692 C C . ARG A 1 86 ? 7.571 0.954 9.686 1.00 94.88 86 ARG A C 1
ATOM 694 O O . ARG A 1 86 ? 7.257 0.239 10.634 1.00 94.88 86 ARG A O 1
ATOM 701 N N . GLU A 1 87 ? 7.752 2.268 9.803 1.00 93.38 87 GLU A N 1
ATOM 702 C CA . GLU A 1 87 ? 7.607 3.008 11.067 1.00 93.38 87 GLU A CA 1
ATOM 703 C C . GLU A 1 87 ? 6.196 2.876 11.662 1.00 93.38 87 GLU A C 1
ATOM 705 O O . GLU A 1 87 ? 6.045 2.659 12.867 1.00 93.38 87 GLU A O 1
ATOM 710 N N . LEU A 1 88 ? 5.153 2.954 10.824 1.00 92.25 88 LEU A N 1
ATOM 711 C CA . LEU A 1 88 ? 3.765 2.767 11.259 1.00 92.25 88 LEU A CA 1
ATOM 712 C C . LEU A 1 88 ? 3.537 1.365 11.830 1.00 92.25 88 LEU A C 1
ATOM 714 O O . LEU A 1 88 ? 2.961 1.233 12.909 1.00 92.25 88 LEU A O 1
ATOM 718 N N . ILE A 1 89 ? 4.029 0.327 11.148 1.00 94.94 89 ILE A N 1
ATOM 719 C CA . ILE A 1 89 ? 3.920 -1.063 11.613 1.00 94.94 89 ILE A CA 1
ATOM 720 C C . ILE A 1 89 ? 4.632 -1.237 12.960 1.00 94.94 89 ILE A C 1
ATOM 722 O O . ILE A 1 89 ? 4.046 -1.789 13.891 1.00 94.94 89 ILE A O 1
ATOM 726 N N . GLN A 1 90 ? 5.860 -0.727 13.086 1.00 95.06 90 GLN A N 1
ATOM 727 C CA . GLN A 1 90 ? 6.652 -0.801 14.321 1.00 95.06 90 GLN A CA 1
ATOM 728 C C . GLN A 1 90 ? 5.998 -0.054 15.488 1.00 95.06 90 GLN A C 1
ATOM 730 O O . GLN A 1 90 ? 6.102 -0.485 16.633 1.00 95.06 90 GLN A O 1
ATOM 735 N N . SER A 1 91 ? 5.275 1.026 15.192 1.00 93.38 91 SER A N 1
ATOM 736 C CA . SER A 1 91 ? 4.537 1.824 16.176 1.00 93.38 91 SER A CA 1
ATOM 737 C C . SER A 1 91 ? 3.164 1.237 16.539 1.00 93.38 91 SER A C 1
ATOM 739 O O . SER A 1 91 ? 2.414 1.849 17.295 1.00 93.38 91 SER A O 1
ATOM 741 N N . GLY A 1 92 ? 2.807 0.065 16.003 1.00 93.50 92 GLY A N 1
ATOM 742 C CA . GLY A 1 92 ? 1.534 -0.612 16.269 1.00 93.50 92 GLY A CA 1
ATOM 743 C C . GLY A 1 92 ? 0.388 -0.223 15.329 1.00 93.50 92 GLY A C 1
ATOM 744 O O . GLY A 1 92 ? -0.661 -0.863 15.368 1.00 93.50 92 GLY A O 1
ATOM 745 N N . PHE A 1 93 ? 0.599 0.728 14.418 1.00 92.25 93 PHE A N 1
ATOM 746 C CA . PHE A 1 93 ? -0.376 1.237 13.441 1.00 92.25 93 PHE A CA 1
ATOM 747 C C . PHE A 1 93 ? -0.301 0.499 12.094 1.00 92.25 93 PHE A C 1
ATOM 749 O O . PHE A 1 93 ? -0.290 1.079 11.005 1.00 92.25 93 PHE A O 1
ATOM 756 N N . HIS A 1 94 ? -0.171 -0.822 12.171 1.00 94.62 94 HIS A N 1
ATOM 757 C CA . HIS A 1 94 ? 0.048 -1.694 11.022 1.00 94.62 94 HIS A CA 1
ATOM 758 C C . HIS A 1 94 ? -1.145 -1.718 10.056 1.00 94.62 94 HIS A C 1
ATOM 760 O O . HIS A 1 94 ? -0.943 -1.804 8.849 1.00 94.62 94 HIS A O 1
ATOM 766 N N . ARG A 1 95 ? -2.382 -1.593 10.550 1.00 93.75 95 ARG A N 1
ATOM 767 C CA . ARG A 1 95 ? -3.593 -1.595 9.708 1.00 93.75 95 ARG A CA 1
ATOM 768 C C . ARG A 1 95 ? -3.688 -0.320 8.877 1.00 93.75 95 ARG A C 1
ATOM 770 O O . ARG A 1 95 ? -4.046 -0.346 7.706 1.00 93.75 95 ARG A O 1
ATOM 777 N N . GLU A 1 96 ? -3.277 0.794 9.459 1.00 90.50 96 GLU A N 1
ATOM 778 C CA . GLU A 1 96 ? -3.247 2.109 8.832 1.00 90.50 96 GLU A CA 1
ATOM 779 C C . GLU A 1 96 ? -2.184 2.192 7.723 1.00 90.50 96 GLU A C 1
ATOM 781 O O . GLU A 1 96 ? -2.336 2.964 6.774 1.00 90.50 96 GLU A O 1
ATOM 786 N N . ALA A 1 97 ? -1.140 1.358 7.794 1.00 93.06 97 ALA A N 1
ATOM 787 C CA . ALA A 1 97 ? -0.145 1.220 6.733 1.00 93.06 97 ALA A CA 1
ATOM 788 C C . ALA A 1 97 ? -0.682 0.475 5.492 1.00 93.06 97 ALA A C 1
ATOM 790 O O . ALA A 1 97 ? -0.190 0.704 4.386 1.00 93.06 97 ALA A O 1
ATOM 791 N N . VAL A 1 98 ? -1.706 -0.377 5.634 1.00 94.25 98 VAL A N 1
ATOM 792 C CA . VAL A 1 98 ? -2.208 -1.253 4.555 1.00 94.25 98 VAL A CA 1
ATOM 793 C C . VAL A 1 98 ? -2.662 -0.460 3.332 1.00 94.25 98 VAL A C 1
ATOM 795 O O . VAL A 1 98 ? -2.273 -0.790 2.212 1.00 94.25 98 VAL A O 1
ATOM 798 N N . PHE A 1 99 ? -3.419 0.623 3.530 1.00 89.56 99 PHE A N 1
ATOM 799 C CA . PHE A 1 99 ? -3.871 1.479 2.428 1.00 89.56 99 PHE A CA 1
ATOM 800 C C . PHE A 1 99 ? -2.692 1.982 1.574 1.00 89.56 99 PHE A C 1
ATOM 802 O O . PHE A 1 99 ? -2.751 1.966 0.343 1.00 89.56 99 PHE A O 1
ATOM 809 N N . TRP A 1 100 ? -1.594 2.381 2.221 1.00 90.19 100 TRP A N 1
ATOM 810 C CA . TRP A 1 100 ? -0.394 2.890 1.549 1.00 90.19 100 TRP A CA 1
ATOM 811 C C . TRP A 1 100 ? 0.364 1.813 0.811 1.00 90.19 100 TRP A C 1
ATOM 813 O O . TRP A 1 100 ? 0.835 2.053 -0.302 1.00 90.19 100 TRP A O 1
ATOM 823 N N . ILE A 1 101 ? 0.431 0.625 1.402 1.00 95.19 101 ILE A N 1
ATOM 824 C CA . ILE A 1 101 ? 1.070 -0.525 0.779 1.00 95.19 101 ILE A CA 1
ATOM 825 C C . ILE A 1 101 ? 0.349 -0.871 -0.527 1.00 95.19 101 ILE A C 1
ATOM 827 O O . ILE A 1 101 ? 0.993 -0.960 -1.571 1.00 95.19 101 ILE A O 1
ATOM 831 N N . VAL A 1 102 ? -0.985 -0.964 -0.500 1.00 95.31 102 VAL A N 1
ATOM 832 C CA . VAL A 1 102 ? -1.806 -1.263 -1.686 1.00 95.31 102 VAL A CA 1
ATOM 833 C C . VAL A 1 102 ? -1.668 -0.178 -2.754 1.00 95.31 102 VAL A C 1
ATOM 835 O O . VAL A 1 102 ? -1.408 -0.490 -3.917 1.00 95.31 102 VAL A O 1
ATOM 838 N N . ALA A 1 103 ? -1.808 1.097 -2.376 1.00 92.56 103 ALA A N 1
ATOM 839 C CA . ALA A 1 103 ? -1.729 2.211 -3.321 1.00 92.56 103 ALA A CA 1
ATOM 840 C C . ALA A 1 103 ? -0.352 2.297 -4.002 1.00 92.56 103 ALA A C 1
ATOM 842 O O . ALA A 1 103 ? -0.263 2.543 -5.207 1.00 92.56 103 ALA A O 1
ATOM 843 N N . THR A 1 104 ? 0.723 2.061 -3.248 1.00 95.31 104 THR A N 1
ATOM 844 C CA . THR A 1 104 ? 2.092 2.076 -3.780 1.00 95.31 104 THR A CA 1
ATOM 845 C C . THR A 1 104 ? 2.341 0.873 -4.688 1.00 95.31 104 THR A C 1
ATOM 847 O O . THR A 1 104 ? 2.876 1.051 -5.781 1.00 95.31 104 THR A O 1
ATOM 850 N N . PHE A 1 105 ? 1.878 -0.325 -4.310 1.00 97.06 105 PHE A N 1
ATOM 851 C CA . PHE A 1 105 ? 1.940 -1.513 -5.168 1.00 97.06 105 PHE A CA 1
ATOM 852 C C . PHE A 1 105 ? 1.252 -1.278 -6.515 1.00 97.06 105 PHE A C 1
ATOM 854 O O . PHE A 1 105 ? 1.830 -1.557 -7.566 1.00 97.06 105 PHE A O 1
ATOM 861 N N . ALA A 1 106 ? 0.037 -0.724 -6.488 1.00 95.69 106 ALA A N 1
ATOM 862 C CA . ALA A 1 106 ? -0.728 -0.442 -7.696 1.00 95.69 106 ALA A CA 1
ATOM 863 C C . ALA A 1 106 ? 0.032 0.513 -8.632 1.00 95.69 106 ALA A C 1
ATOM 865 O O . ALA A 1 106 ? 0.143 0.243 -9.827 1.00 95.69 106 ALA A O 1
ATOM 866 N N . ARG A 1 107 ? 0.628 1.585 -8.091 1.00 95.62 107 ARG A N 1
ATOM 867 C CA . ARG A 1 107 ? 1.455 2.527 -8.868 1.00 95.62 107 ARG A CA 1
ATOM 868 C C . ARG A 1 107 ? 2.697 1.867 -9.460 1.00 95.62 107 ARG A C 1
ATOM 870 O O . ARG A 1 107 ? 2.983 2.083 -10.634 1.00 95.62 107 ARG A O 1
ATOM 877 N N . CYS A 1 108 ? 3.390 1.024 -8.692 1.00 96.94 108 CYS A N 1
ATOM 878 C CA . CYS A 1 108 ? 4.525 0.256 -9.207 1.00 96.94 108 CYS A CA 1
ATOM 879 C C . CYS A 1 108 ? 4.093 -0.627 -10.386 1.00 96.94 108 CYS A C 1
ATOM 881 O O . CYS A 1 108 ? 4.751 -0.643 -11.420 1.00 96.94 108 CYS A O 1
ATOM 883 N N . HIS A 1 109 ? 2.950 -1.311 -10.275 1.00 97.00 109 HIS A N 1
ATOM 884 C CA . HIS A 1 109 ? 2.426 -2.157 -11.348 1.00 97.00 109 HIS A CA 1
ATOM 885 C C . HIS A 1 109 ? 1.943 -1.385 -12.581 1.00 97.00 109 HIS A C 1
ATOM 887 O O . HIS A 1 109 ? 1.989 -1.955 -13.673 1.00 97.00 109 HIS A O 1
ATOM 893 N N . MET A 1 110 ? 1.517 -0.124 -12.440 1.00 96.06 110 MET A N 1
ATOM 894 C CA . MET A 1 110 ? 1.232 0.755 -13.582 1.00 96.06 110 MET A CA 1
ATOM 895 C C . MET A 1 110 ? 2.507 1.084 -14.369 1.00 96.06 110 MET A C 1
ATOM 897 O O . MET A 1 110 ? 2.518 0.942 -15.591 1.00 96.06 110 MET A O 1
ATOM 901 N N . ILE A 1 111 ? 3.581 1.458 -13.663 1.00 96.25 111 ILE A N 1
ATOM 902 C CA . ILE A 1 111 ? 4.892 1.742 -14.267 1.00 96.25 111 ILE A CA 1
ATOM 903 C C . ILE A 1 111 ? 5.439 0.480 -14.932 1.00 96.25 111 ILE A C 1
ATOM 905 O O . ILE A 1 111 ? 5.673 0.462 -16.135 1.00 96.25 111 ILE A O 1
ATOM 909 N N . LEU A 1 112 ? 5.550 -0.617 -14.176 1.00 97.12 112 LEU A N 1
ATOM 910 C CA . LEU A 1 112 ? 6.074 -1.890 -14.676 1.00 97.12 112 LEU A CA 1
ATOM 911 C C . LEU A 1 112 ? 5.268 -2.423 -15.865 1.00 97.12 112 LEU A C 1
ATOM 913 O O . LEU A 1 112 ? 5.840 -2.992 -16.785 1.00 97.12 112 LEU A O 1
ATOM 917 N N . GLY A 1 113 ? 3.945 -2.250 -15.869 1.00 96.75 113 GLY A N 1
ATOM 918 C CA . GLY A 1 113 ? 3.104 -2.683 -16.986 1.00 96.75 113 GLY A CA 1
ATOM 919 C C . GLY A 1 113 ? 3.378 -1.944 -18.293 1.00 96.75 113 GLY A C 1
ATOM 920 O O . GLY A 1 113 ? 3.090 -2.487 -19.355 1.00 96.75 113 GLY A O 1
ATOM 921 N N . THR A 1 114 ? 3.945 -0.743 -18.212 1.00 96.56 114 THR A N 1
ATOM 922 C CA . THR A 1 114 ? 4.276 0.082 -19.377 1.00 96.56 114 THR A CA 1
ATOM 923 C C . THR A 1 114 ? 5.740 -0.086 -19.762 1.00 96.56 114 THR A C 1
ATOM 925 O O . THR A 1 114 ? 6.035 -0.402 -20.911 1.00 96.56 114 THR A O 1
ATOM 928 N N . ASP A 1 115 ? 6.640 0.034 -18.787 1.00 96.38 115 ASP A N 1
ATOM 929 C CA . ASP A 1 115 ? 8.077 0.157 -19.039 1.00 96.38 115 ASP A CA 1
ATOM 930 C C . ASP A 1 115 ? 8.820 -1.191 -18.927 1.00 96.38 115 ASP A C 1
ATOM 932 O O . ASP A 1 115 ? 9.884 -1.369 -19.514 1.00 96.38 115 ASP A O 1
ATOM 936 N N . ALA A 1 116 ? 8.261 -2.189 -18.223 1.00 97.38 116 ALA A N 1
ATOM 937 C CA . ALA A 1 116 ? 8.879 -3.515 -18.071 1.00 97.38 116 ALA A CA 1
ATOM 938 C C . ALA A 1 116 ? 7.862 -4.679 -17.907 1.00 97.38 116 ALA A C 1
ATOM 940 O O . ALA A 1 116 ? 7.823 -5.335 -16.856 1.00 97.38 116 ALA A O 1
ATOM 941 N N . PRO A 1 117 ? 7.051 -5.020 -18.932 1.00 97.31 117 PRO A N 1
ATOM 942 C CA . PRO A 1 117 ? 5.940 -5.978 -18.797 1.00 97.31 117 PRO A CA 1
ATOM 943 C C . PRO A 1 117 ? 6.350 -7.409 -18.400 1.00 97.31 117 PRO A C 1
ATOM 945 O O . PRO A 1 117 ? 5.560 -8.173 -17.838 1.00 97.31 117 PRO A O 1
ATOM 948 N N . GLN A 1 118 ? 7.574 -7.832 -18.721 1.00 97.62 118 GLN A N 1
ATOM 949 C CA . GLN A 1 118 ? 8.134 -9.115 -18.280 1.00 97.62 118 GLN A CA 1
ATOM 950 C C . GLN A 1 118 ? 8.356 -9.111 -16.760 1.00 97.62 118 GLN A C 1
ATOM 952 O O . GLN A 1 118 ? 7.963 -10.057 -16.078 1.00 97.62 118 GLN A O 1
ATOM 957 N N . LEU A 1 119 ? 8.932 -8.026 -16.236 1.00 97.62 119 LEU A N 1
ATOM 958 C CA . LEU A 1 119 ? 9.203 -7.843 -14.812 1.00 97.62 119 LEU A CA 1
ATOM 959 C C . LEU A 1 119 ? 7.903 -7.673 -14.021 1.00 97.62 119 LEU A C 1
ATOM 961 O O . LEU A 1 119 ? 7.741 -8.291 -12.966 1.00 97.62 119 LEU A O 1
ATOM 965 N N . GLN A 1 120 ? 6.933 -6.939 -14.580 1.00 98.19 120 GLN A N 1
ATOM 966 C CA . GLN A 1 120 ? 5.583 -6.839 -14.028 1.00 98.19 120 GLN A CA 1
ATOM 967 C C . GLN A 1 120 ? 5.004 -8.232 -13.757 1.00 98.19 120 GLN A C 1
ATOM 969 O O . GLN A 1 120 ? 4.617 -8.514 -12.626 1.00 98.19 120 GLN A O 1
ATOM 974 N N . ARG A 1 121 ? 5.017 -9.122 -14.761 1.00 98.06 121 ARG A N 1
ATOM 975 C CA . ARG A 1 121 ? 4.483 -10.488 -14.648 1.00 98.06 121 ARG A CA 1
ATOM 976 C C . ARG A 1 121 ? 5.165 -11.309 -13.557 1.00 98.06 121 ARG A C 1
ATOM 978 O O . ARG A 1 121 ? 4.480 -12.059 -12.869 1.00 98.06 121 ARG A O 1
ATOM 985 N N . SER A 1 122 ? 6.479 -11.165 -13.369 1.00 98.12 122 SER A N 1
ATOM 986 C CA . SER A 1 122 ? 7.184 -11.862 -12.282 1.00 98.12 122 SER A CA 1
ATOM 987 C C . SER A 1 122 ? 6.843 -11.338 -10.885 1.00 98.12 122 SER A C 1
ATOM 989 O O . SER A 1 122 ? 6.932 -12.093 -9.921 1.00 98.12 122 SER A O 1
ATOM 991 N N . LEU A 1 123 ? 6.431 -10.072 -10.767 1.00 98.06 123 LEU A N 1
ATOM 992 C CA . LEU A 1 123 ? 6.103 -9.426 -9.491 1.00 98.06 123 LEU A CA 1
ATOM 993 C C . LEU A 1 123 ? 4.599 -9.473 -9.169 1.00 98.06 123 LEU A C 1
ATOM 995 O O . LEU A 1 123 ? 4.213 -9.383 -8.005 1.00 98.06 123 LEU A O 1
ATOM 999 N N . THR A 1 124 ? 3.744 -9.695 -10.174 1.00 98.12 124 THR A N 1
ATOM 1000 C CA . THR A 1 124 ? 2.282 -9.808 -10.035 1.00 98.12 124 THR A CA 1
ATOM 1001 C C . THR A 1 124 ? 1.821 -10.784 -8.945 1.00 98.12 124 THR A C 1
ATOM 1003 O O . THR A 1 124 ? 0.877 -10.435 -8.235 1.00 98.12 124 THR A O 1
ATOM 1006 N N . PRO A 1 125 ? 2.438 -11.967 -8.736 1.00 98.44 125 PRO A N 1
ATOM 1007 C CA . PRO A 1 125 ? 1.995 -12.882 -7.685 1.00 98.44 125 PRO A CA 1
ATOM 1008 C C . PRO A 1 125 ? 1.992 -12.260 -6.283 1.00 98.44 125 PRO A C 1
ATOM 1010 O O . PRO A 1 125 ? 1.081 -12.533 -5.505 1.00 98.44 125 PRO A O 1
ATOM 1013 N N . ALA A 1 126 ? 2.959 -11.392 -5.969 1.00 98.06 126 ALA A N 1
ATOM 1014 C CA . ALA A 1 126 ? 3.025 -10.729 -4.668 1.00 98.06 126 ALA A CA 1
ATOM 1015 C C . ALA A 1 126 ? 1.877 -9.728 -4.476 1.00 98.06 126 ALA A C 1
ATOM 1017 O O . ALA A 1 126 ? 1.256 -9.691 -3.415 1.00 98.06 126 ALA A O 1
ATOM 1018 N N . PHE A 1 127 ? 1.550 -8.960 -5.517 1.00 98.00 127 PHE A N 1
ATOM 1019 C CA . PHE A 1 127 ? 0.422 -8.036 -5.468 1.00 98.00 127 PHE A CA 1
ATOM 1020 C C . PHE A 1 127 ? -0.919 -8.773 -5.398 1.00 98.00 127 PHE A C 1
ATOM 1022 O O . PHE A 1 127 ? -1.784 -8.408 -4.607 1.00 98.00 127 PHE A O 1
ATOM 1029 N N . ASN A 1 128 ? -1.070 -9.866 -6.148 1.00 97.69 128 ASN A N 1
ATOM 1030 C CA . ASN A 1 128 ? -2.268 -10.700 -6.079 1.00 97.69 128 ASN A CA 1
ATOM 1031 C C . ASN A 1 128 ? -2.451 -11.337 -4.696 1.00 97.69 128 ASN A C 1
ATOM 1033 O O . ASN A 1 128 ? -3.581 -11.432 -4.233 1.00 97.69 128 ASN A O 1
ATOM 1037 N N . ALA A 1 129 ? -1.368 -11.743 -4.023 1.00 98.00 129 ALA A N 1
ATOM 1038 C CA . ALA A 1 129 ? -1.438 -12.253 -2.655 1.00 98.00 129 ALA A CA 1
ATOM 1039 C C . ALA A 1 129 ? -1.928 -11.180 -1.667 1.00 98.00 129 ALA A C 1
ATOM 1041 O O . ALA A 1 129 ? -2.788 -11.463 -0.839 1.00 98.00 129 ALA A O 1
ATOM 1042 N N . LEU A 1 130 ? -1.443 -9.938 -1.794 1.00 98.00 130 LEU A N 1
ATOM 1043 C CA . LEU A 1 130 ? -1.936 -8.804 -1.005 1.00 98.00 130 LEU A CA 1
ATOM 1044 C C . LEU A 1 130 ? -3.435 -8.558 -1.234 1.00 98.00 130 LEU A C 1
ATOM 1046 O O . LEU A 1 130 ? -4.182 -8.396 -0.274 1.00 98.00 130 LEU A O 1
ATOM 1050 N N . LEU A 1 131 ? -3.880 -8.533 -2.493 1.00 97.19 131 LEU A N 1
ATOM 1051 C CA . LEU A 1 131 ? -5.293 -8.336 -2.827 1.00 97.19 131 LEU A CA 1
ATOM 1052 C C . LEU A 1 131 ? -6.167 -9.489 -2.319 1.00 97.19 131 LEU A C 1
ATOM 1054 O O . LEU A 1 131 ? -7.226 -9.243 -1.747 1.00 97.19 131 LEU A O 1
ATOM 1058 N N . ALA A 1 132 ? -5.701 -10.731 -2.456 1.00 96.75 132 ALA A N 1
ATOM 1059 C CA . ALA A 1 132 ? -6.403 -11.908 -1.962 1.00 96.75 132 ALA A CA 1
ATOM 1060 C C . ALA A 1 132 ? -6.567 -11.882 -0.435 1.00 96.75 132 ALA A C 1
ATOM 1062 O O . ALA A 1 132 ? -7.664 -12.140 0.052 1.00 96.75 132 ALA A O 1
ATOM 1063 N N . ASP A 1 133 ? -5.528 -11.502 0.313 1.00 96.69 133 ASP A N 1
ATOM 1064 C CA . ASP A 1 133 ? -5.608 -11.346 1.772 1.00 96.69 133 ASP A CA 1
ATOM 1065 C C . ASP A 1 133 ? -6.602 -10.247 2.191 1.00 96.69 133 ASP A C 1
ATOM 1067 O O . ASP A 1 133 ? -7.167 -10.307 3.283 1.00 96.69 133 ASP A O 1
ATOM 1071 N N . LEU A 1 134 ? -6.819 -9.233 1.342 1.00 95.75 134 LEU A N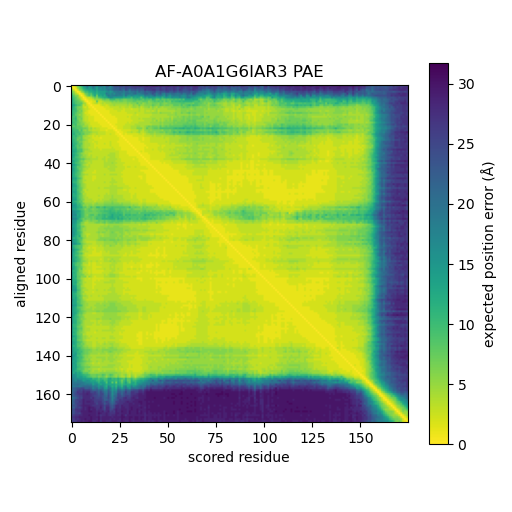 1
ATOM 1072 C CA . LEU A 1 134 ? -7.837 -8.195 1.557 1.00 95.75 134 LEU A CA 1
ATOM 1073 C C . LEU A 1 134 ? -9.244 -8.686 1.185 1.00 95.75 134 LEU A C 1
ATOM 1075 O O . LEU A 1 134 ? -10.221 -7.963 1.378 1.00 95.75 134 LEU A O 1
ATOM 1079 N N . GLY A 1 135 ? -9.379 -9.888 0.625 1.00 95.44 135 GLY A N 1
ATOM 1080 C CA . GLY A 1 135 ? -10.631 -10.407 0.078 1.00 95.44 135 GLY A CA 1
ATOM 1081 C C . GLY A 1 135 ? -11.022 -9.759 -1.253 1.00 95.44 135 GLY A C 1
ATOM 1082 O O . GLY A 1 135 ? -12.209 -9.589 -1.522 1.00 95.44 135 GLY A O 1
ATOM 1083 N N . VAL A 1 136 ? -10.040 -9.340 -2.056 1.00 95.19 136 VAL A N 1
ATOM 1084 C CA . VAL A 1 136 ? -10.223 -8.834 -3.421 1.00 95.19 136 VAL A CA 1
ATOM 1085 C C . VAL A 1 136 ? -9.657 -9.859 -4.401 1.00 95.19 136 VAL A C 1
ATOM 1087 O O . VAL A 1 136 ? -8.451 -9.927 -4.630 1.00 95.19 136 VAL A O 1
ATOM 1090 N N . HIS A 1 137 ? -10.537 -10.648 -5.010 1.00 94.12 137 HIS A N 1
ATOM 1091 C CA . HIS A 1 137 ? -10.180 -11.664 -6.006 1.00 94.12 137 HIS A CA 1
ATOM 1092 C C . HIS A 1 137 ? -10.599 -11.256 -7.421 1.00 94.12 137 HIS A C 1
ATOM 1094 O O . HIS A 1 137 ? -10.133 -11.821 -8.411 1.00 94.12 137 HIS A O 1
ATOM 1100 N N . SER A 1 138 ? -11.483 -10.268 -7.520 1.00 93.12 138 SER A N 1
ATOM 1101 C CA . SER A 1 138 ? -12.084 -9.812 -8.760 1.00 93.12 138 SER A CA 1
ATOM 1102 C C . SER A 1 138 ? -12.412 -8.319 -8.714 1.00 93.12 138 SER A C 1
ATOM 1104 O O . SER A 1 138 ? -12.424 -7.669 -7.667 1.00 93.12 138 SER A O 1
ATOM 1106 N N . ARG A 1 139 ? -12.733 -7.762 -9.885 1.00 90.19 139 ARG A N 1
ATOM 1107 C CA . ARG A 1 139 ? -13.271 -6.401 -9.986 1.00 90.19 139 ARG A CA 1
ATOM 1108 C C . ARG A 1 139 ? -14.628 -6.271 -9.290 1.00 90.19 139 ARG A C 1
ATOM 1110 O O . ARG A 1 139 ? -14.922 -5.207 -8.749 1.00 90.19 139 ARG A O 1
ATOM 1117 N N . ASP A 1 140 ? -15.433 -7.327 -9.300 1.00 93.56 140 ASP A N 1
ATOM 1118 C CA . ASP A 1 140 ? -16.755 -7.312 -8.681 1.00 93.56 140 ASP A CA 1
ATOM 1119 C C . ASP A 1 140 ? -16.648 -7.153 -7.164 1.00 93.56 140 ASP A C 1
ATOM 1121 O O . ASP A 1 140 ? -17.427 -6.393 -6.593 1.00 93.56 140 ASP A O 1
ATOM 1125 N N . ASP A 1 141 ? -15.625 -7.735 -6.530 1.00 93.06 141 ASP A N 1
ATOM 1126 C CA . ASP A 1 141 ? -15.358 -7.534 -5.099 1.00 93.06 141 ASP A CA 1
ATOM 1127 C C . ASP A 1 141 ? -15.135 -6.052 -4.775 1.00 93.06 141 ASP A C 1
ATOM 1129 O O . ASP A 1 141 ? -15.720 -5.525 -3.828 1.00 93.06 141 ASP A O 1
ATOM 1133 N N . LEU A 1 142 ? -14.360 -5.341 -5.606 1.00 90.38 142 LEU A N 1
ATOM 1134 C CA . LEU A 1 142 ? -14.138 -3.899 -5.451 1.00 90.38 142 LEU A CA 1
ATOM 1135 C C . LEU A 1 142 ? -15.435 -3.101 -5.622 1.00 90.38 142 LEU A C 1
ATOM 1137 O O . LEU A 1 142 ? -15.690 -2.164 -4.865 1.00 90.38 142 LEU A O 1
ATOM 1141 N N . VAL A 1 143 ? -16.267 -3.468 -6.601 1.00 92.56 143 VAL A N 1
ATOM 1142 C CA . VAL A 1 143 ? -17.552 -2.800 -6.848 1.00 92.56 143 VAL A CA 1
ATOM 1143 C C . VAL A 1 143 ? -18.516 -3.021 -5.682 1.00 92.56 143 VAL A C 1
ATOM 1145 O O . VAL A 1 143 ? -19.151 -2.069 -5.229 1.00 92.56 143 VAL A O 1
ATOM 1148 N N . GLN A 1 144 ? -18.633 -4.250 -5.178 1.00 91.88 144 GLN A N 1
ATOM 1149 C CA . GLN A 1 144 ? -19.512 -4.558 -4.049 1.00 91.88 144 GLN A CA 1
ATOM 1150 C C . GLN A 1 144 ? -19.037 -3.876 -2.770 1.00 91.88 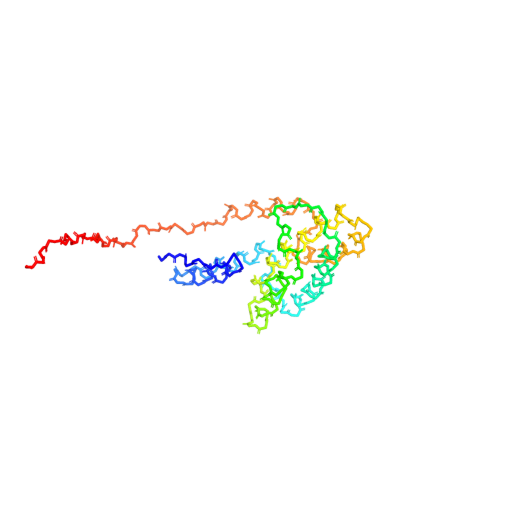144 GLN A C 1
ATOM 1152 O O . GLN A 1 144 ? -19.835 -3.258 -2.068 1.00 91.88 144 GLN A O 1
ATOM 1157 N N . ARG A 1 145 ? -17.730 -3.890 -2.511 1.00 91.38 145 ARG A N 1
ATOM 1158 C CA . ARG A 1 145 ? -17.135 -3.191 -1.372 1.00 91.38 145 ARG A CA 1
ATOM 1159 C C . ARG A 1 145 ? -17.331 -1.679 -1.455 1.00 91.38 145 ARG A C 1
ATOM 1161 O O . ARG A 1 145 ? -17.682 -1.052 -0.463 1.00 91.38 145 ARG A O 1
ATOM 1168 N N . GLY A 1 146 ? -17.223 -1.098 -2.651 1.00 90.38 146 GLY A N 1
ATOM 1169 C CA . GLY A 1 146 ? -17.561 0.306 -2.887 1.00 90.38 146 GLY A CA 1
ATOM 1170 C C . GLY A 1 146 ? -19.016 0.638 -2.538 1.00 90.38 146 GLY A C 1
ATOM 1171 O O . GLY A 1 146 ? -19.276 1.669 -1.925 1.00 90.38 146 GLY A O 1
ATOM 1172 N N . LYS A 1 147 ? -19.966 -0.253 -2.851 1.00 92.38 147 LYS A N 1
ATOM 1173 C CA . LYS A 1 147 ? -21.370 -0.086 -2.435 1.00 92.38 147 LYS A CA 1
ATOM 1174 C C . LYS A 1 147 ? -21.530 -0.162 -0.919 1.00 92.38 147 LYS A C 1
ATOM 1176 O O . LYS A 1 147 ? -22.273 0.637 -0.367 1.00 92.38 147 LYS A O 1
ATOM 1181 N N . GLN A 1 148 ? -20.831 -1.081 -0.252 1.00 90.00 148 GLN A N 1
ATOM 1182 C CA . GLN A 1 148 ? -20.878 -1.212 1.209 1.00 90.00 148 GLN A CA 1
ATOM 1183 C C . GLN A 1 148 ? -20.390 0.059 1.910 1.00 90.00 148 GLN A C 1
ATOM 1185 O O . GLN A 1 148 ? -21.031 0.506 2.853 1.00 90.00 148 GLN A O 1
ATOM 1190 N N . VAL A 1 149 ? -19.328 0.697 1.401 1.00 87.31 149 VAL A N 1
ATOM 1191 C CA . VAL A 1 149 ? -18.837 1.984 1.927 1.00 87.31 149 VAL A CA 1
ATOM 1192 C C . VAL A 1 149 ? -19.916 3.073 1.874 1.00 87.31 149 VAL A C 1
ATOM 1194 O O . VAL A 1 149 ? -20.027 3.859 2.807 1.00 87.31 149 VAL A O 1
ATOM 1197 N N . LEU A 1 150 ? -20.742 3.112 0.822 1.00 86.62 150 LEU A N 1
ATOM 1198 C CA . LEU A 1 150 ? -21.831 4.093 0.694 1.00 86.62 150 LEU A CA 1
ATOM 1199 C C . LEU A 1 150 ? -23.003 3.841 1.655 1.00 86.62 150 LEU A C 1
ATOM 1201 O O . LEU A 1 150 ? -23.829 4.731 1.844 1.00 86.62 150 LEU A O 1
ATOM 1205 N N . LEU A 1 151 ? -23.097 2.639 2.226 1.00 85.31 151 LEU A N 1
ATOM 1206 C CA . LEU A 1 151 ? -24.127 2.271 3.199 1.00 85.31 151 LEU A CA 1
ATOM 1207 C C . LEU A 1 151 ? -23.705 2.554 4.641 1.00 85.31 151 LEU A C 1
ATOM 1209 O O . LEU A 1 151 ? -24.552 2.504 5.530 1.00 85.31 151 LEU A O 1
ATOM 1213 N N . VAL A 1 152 ? -22.425 2.857 4.874 1.00 78.06 152 VAL A N 1
ATOM 1214 C CA . VAL A 1 152 ? -21.942 3.276 6.187 1.00 78.06 152 VAL A CA 1
ATOM 1215 C C . VAL A 1 152 ? -22.568 4.634 6.510 1.00 78.06 152 VAL A C 1
ATOM 1217 O O . VAL A 1 152 ? -22.334 5.598 5.771 1.00 78.06 152 VAL A O 1
ATOM 1220 N N . PRO A 1 153 ? -23.368 4.747 7.583 1.00 68.81 153 PRO A N 1
ATOM 1221 C CA . PRO A 1 153 ? -23.948 6.020 7.958 1.00 68.81 153 PRO A CA 1
ATOM 1222 C C . PRO A 1 153 ? -22.820 6.983 8.324 1.00 68.81 153 PRO A C 1
ATOM 1224 O O . PRO A 1 153 ? -22.081 6.764 9.283 1.00 68.81 153 PRO A O 1
ATOM 1227 N N . ALA A 1 154 ? -22.685 8.073 7.568 1.00 64.75 154 ALA A N 1
ATOM 1228 C CA . ALA A 1 154 ? -21.875 9.187 8.030 1.00 64.75 154 ALA A CA 1
ATOM 1229 C C . ALA A 1 154 ? -22.545 9.739 9.297 1.00 64.75 154 ALA A C 1
ATOM 1231 O O . ALA A 1 154 ? -23.758 9.985 9.263 1.00 64.75 154 ALA A O 1
ATOM 1232 N N . PRO A 1 155 ? -21.812 9.938 10.407 1.00 61.38 155 PRO A N 1
ATOM 1233 C CA . PRO A 1 155 ? -22.394 10.580 11.569 1.00 61.38 155 PRO A CA 1
ATOM 1234 C C . PRO A 1 155 ? -22.932 11.936 11.120 1.00 61.38 155 PRO A C 1
ATOM 1236 O O . PRO A 1 155 ? -22.216 12.717 10.485 1.00 61.38 155 PRO A O 1
ATOM 1239 N N . ALA A 1 156 ? -24.214 12.195 11.392 1.00 56.19 156 ALA A N 1
ATOM 1240 C CA . ALA A 1 156 ? -24.772 13.517 11.180 1.00 56.19 156 ALA A CA 1
ATOM 1241 C C . ALA A 1 156 ? -23.902 14.475 11.994 1.00 56.19 156 ALA A C 1
ATOM 1243 O O . ALA A 1 156 ? -23.838 14.367 13.219 1.00 56.19 156 ALA A O 1
ATOM 1244 N N . VAL A 1 157 ? -23.178 15.365 11.315 1.00 54.66 157 VAL A N 1
ATOM 1245 C CA . VAL A 1 157 ? -22.478 16.458 11.983 1.00 54.66 157 VAL A CA 1
ATOM 1246 C C . VAL A 1 157 ? -23.583 17.359 12.518 1.00 54.66 157 VAL A C 1
ATOM 1248 O O . VAL A 1 157 ? -24.105 18.213 11.808 1.00 54.66 157 VAL A O 1
ATOM 1251 N N . GLY A 1 158 ? -24.034 17.052 13.733 1.00 46.69 158 GLY A N 1
ATOM 1252 C CA . GLY A 1 158 ? -25.033 17.819 14.446 1.00 46.69 158 GLY A CA 1
ATOM 1253 C C . GLY A 1 158 ? -24.522 19.239 14.616 1.00 46.69 158 GLY A C 1
ATOM 1254 O O . GLY A 1 158 ? -23.383 19.462 15.027 1.00 46.69 158 GLY A O 1
ATOM 1255 N N . ASP A 1 159 ? -25.378 20.185 14.262 1.00 47.62 159 ASP A N 1
ATOM 1256 C CA . ASP A 1 159 ? -25.215 21.610 14.493 1.00 47.62 159 ASP A CA 1
ATOM 1257 C C . ASP A 1 159 ? -25.207 21.855 16.012 1.00 47.62 159 ASP A C 1
ATOM 1259 O O . ASP A 1 159 ? -26.237 22.080 16.644 1.00 47.62 159 ASP A O 1
ATOM 1263 N N . SER A 1 160 ? -24.049 21.682 16.648 1.00 45.62 160 SER A N 1
ATOM 1264 C CA . SER A 1 160 ? -23.884 21.903 18.081 1.00 45.62 160 SER A CA 1
ATOM 1265 C C . SER A 1 160 ? -22.646 22.748 18.349 1.00 45.62 160 SER A C 1
ATOM 1267 O O . SER A 1 160 ? -21.523 22.246 18.361 1.00 45.62 160 SER A O 1
ATOM 1269 N N . GLY A 1 161 ? -22.889 24.033 18.623 1.00 38.72 161 GLY A N 1
ATOM 1270 C CA . GLY A 1 161 ? -21.952 24.922 19.309 1.00 38.72 161 GLY A CA 1
ATOM 1271 C C . GLY A 1 161 ? -21.489 26.095 18.456 1.00 38.72 161 GLY A C 1
ATOM 1272 O O . GLY A 1 161 ? -20.569 25.963 17.657 1.00 38.72 161 GLY A O 1
ATOM 1273 N N . GLY A 1 162 ? -22.125 27.252 18.663 1.00 37.41 162 GLY A N 1
ATOM 1274 C CA . GLY A 1 162 ? -21.860 28.498 17.953 1.00 37.41 162 GLY A CA 1
ATOM 1275 C C . GLY A 1 162 ? -20.376 28.845 17.830 1.00 37.41 162 GLY A C 1
ATOM 1276 O O . GLY A 1 162 ? -19.624 28.863 18.804 1.00 37.41 162 GLY A O 1
ATOM 1277 N N . TYR A 1 163 ? -19.978 29.182 16.608 1.00 36.53 163 TYR A N 1
ATOM 1278 C CA . TYR A 1 163 ? -18.715 29.855 16.352 1.00 36.53 163 TYR A CA 1
ATOM 1279 C C . TYR A 1 163 ? -18.746 31.238 17.020 1.00 36.53 163 TYR A C 1
ATOM 1281 O O . TYR A 1 163 ? -19.651 32.023 16.722 1.00 36.53 163 TYR A O 1
ATOM 1289 N N . PRO A 1 164 ? -17.778 31.598 17.882 1.00 36.44 164 PRO A N 1
ATOM 1290 C CA . PRO A 1 164 ? -17.623 32.986 18.270 1.00 36.44 164 PRO A CA 1
ATOM 1291 C C . PRO A 1 164 ? -17.224 33.774 17.021 1.00 36.44 164 PRO A C 1
ATOM 1293 O O . PRO A 1 164 ? -16.175 33.538 16.418 1.00 36.44 164 PRO A O 1
ATOM 1296 N N . VAL A 1 165 ? -18.094 34.701 16.621 1.00 37.22 165 VAL A N 1
ATOM 1297 C CA . VAL A 1 165 ? -17.776 35.745 15.650 1.00 37.22 165 VAL A CA 1
ATOM 1298 C C . VAL A 1 165 ? -16.572 36.499 16.200 1.00 37.22 165 VAL A C 1
ATOM 1300 O O . VAL A 1 165 ? -16.671 37.216 17.195 1.00 37.22 165 VAL A O 1
ATOM 1303 N N . VAL A 1 166 ? -15.414 36.316 15.570 1.00 40.59 166 VAL A N 1
ATOM 1304 C CA . VAL A 1 166 ? -14.254 37.172 15.800 1.00 40.59 166 VAL A CA 1
ATOM 1305 C C . VAL A 1 166 ? -14.637 38.548 15.265 1.00 40.59 166 VAL A C 1
ATOM 1307 O O . VAL A 1 166 ? -14.577 38.797 14.063 1.00 40.59 166 VAL A O 1
ATOM 1310 N N . GLN A 1 167 ? -15.089 39.434 16.154 1.00 37.19 167 GLN A N 1
ATOM 1311 C CA . GLN A 1 167 ? -15.169 40.857 15.852 1.00 37.19 167 GLN A CA 1
ATOM 1312 C C . GLN A 1 167 ? -13.752 41.330 15.530 1.00 37.19 167 GLN A C 1
ATOM 1314 O O . GLN A 1 167 ? -12.870 41.349 16.391 1.00 37.19 167 GLN A O 1
ATOM 1319 N N . SER A 1 168 ? -13.535 41.686 14.268 1.00 38.56 168 SER A N 1
ATOM 1320 C CA . SER A 1 168 ? -12.365 42.421 13.816 1.00 38.56 168 SER A CA 1
ATOM 1321 C C . SER A 1 168 ? -12.279 43.722 14.611 1.00 38.56 168 SER A C 1
ATOM 1323 O O . SER A 1 168 ? -13.048 44.653 14.364 1.00 38.56 168 SER A O 1
ATOM 1325 N N . ARG A 1 169 ? -11.366 43.790 15.583 1.00 40.25 169 ARG A N 1
ATOM 1326 C CA . ARG A 1 169 ?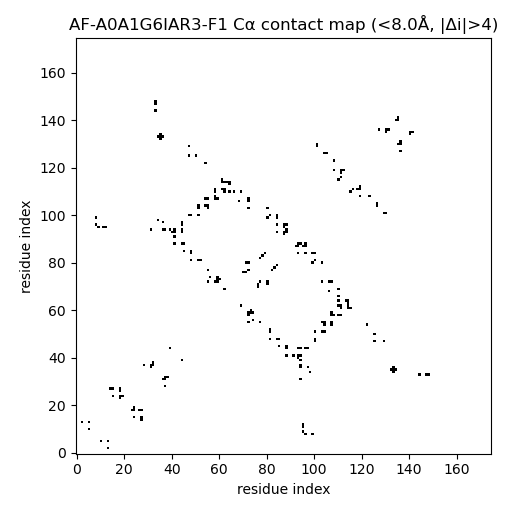 -10.957 45.073 16.150 1.00 40.25 169 ARG A CA 1
ATOM 1327 C C . ARG A 1 169 ? -10.268 45.849 15.035 1.00 40.25 169 ARG A C 1
ATOM 1329 O O . ARG A 1 169 ? -9.227 45.427 14.537 1.00 40.25 169 ARG A O 1
ATOM 1336 N N . HIS A 1 170 ? -10.916 46.933 14.624 1.00 37.12 170 HIS A N 1
ATOM 1337 C CA . HIS A 1 170 ? -10.308 48.030 13.888 1.00 37.12 170 HIS A CA 1
ATOM 1338 C C . HIS A 1 170 ? -9.018 48.429 14.615 1.00 37.12 170 HIS A C 1
ATOM 1340 O O . HIS A 1 170 ? -9.042 48.709 15.814 1.00 37.12 170 HIS A O 1
ATOM 1346 N N . CYS A 1 171 ? -7.896 48.386 13.902 1.00 40.09 171 CYS A N 1
ATOM 1347 C CA . CYS A 1 171 ? -6.710 49.132 14.285 1.00 40.09 171 CYS A CA 1
ATOM 1348 C C . CYS A 1 171 ? -6.973 50.588 13.910 1.00 40.09 171 CYS A C 1
ATOM 1350 O O . CYS A 1 171 ? -6.680 50.974 12.785 1.00 40.09 171 CYS A O 1
ATOM 1352 N N . ASP A 1 172 ? -7.529 51.347 14.847 1.00 40.91 172 ASP A N 1
ATOM 1353 C CA . ASP A 1 172 ? -7.366 52.794 14.882 1.00 40.91 172 ASP A CA 1
ATOM 1354 C C . ASP A 1 172 ? -6.519 53.152 16.108 1.00 40.91 172 ASP A C 1
ATOM 1356 O O . ASP A 1 172 ? -6.595 52.491 17.147 1.00 40.91 172 ASP A O 1
ATOM 1360 N N . ASP A 1 173 ? -5.721 54.200 15.924 1.00 38.44 173 ASP A N 1
ATOM 1361 C CA . ASP A 1 173 ? -4.906 54.938 16.892 1.00 38.44 173 ASP A CA 1
ATOM 1362 C C . ASP A 1 173 ? -3.485 54.419 17.190 1.00 38.44 173 ASP A C 1
ATOM 1364 O O . ASP A 1 173 ? -3.217 53.649 18.114 1.00 38.44 173 ASP A O 1
ATOM 1368 N N . VAL A 1 174 ? -2.534 54.972 16.426 1.00 41.47 174 VAL A N 1
ATOM 1369 C CA . VAL A 1 174 ? -1.177 55.288 16.899 1.00 41.47 174 VAL A CA 1
ATOM 1370 C C . VAL A 1 174 ? -1.139 56.808 17.135 1.00 41.47 174 VAL A C 1
ATOM 1372 O O . VAL A 1 174 ? -1.582 57.534 16.242 1.00 41.47 174 VAL A O 1
ATOM 1375 N N . PRO A 1 175 ? -0.668 57.291 18.301 1.00 55.59 175 PRO A N 1
ATOM 1376 C CA . PRO A 1 175 ? -0.553 58.721 18.594 1.00 55.59 175 PRO A CA 1
ATOM 1377 C C . PRO A 1 175 ? 0.540 59.430 17.783 1.00 55.59 175 PRO A C 1
ATOM 1379 O O . PRO A 1 175 ? 1.540 58.770 17.410 1.00 55.59 175 PRO A O 1
#

Solvent-accessible surface area (backbone atoms only — not comparable to full-atom values): 10359 Å² total; per-residue (Å²): 136,82,82,70,94,58,59,80,75,48,45,58,60,49,48,44,56,52,30,50,76,73,71,38,54,68,58,51,50,49,53,32,47,72,65,36,39,62,85,62,50,58,71,57,48,48,56,51,47,59,50,38,49,58,44,43,57,55,24,35,74,51,63,74,77,90,53,102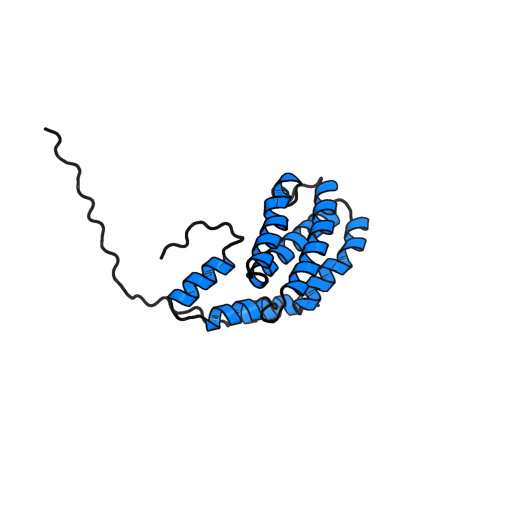,59,45,75,61,52,31,81,86,24,38,60,70,62,47,50,49,37,51,52,30,34,76,73,71,41,26,62,56,28,47,64,53,51,53,55,50,45,53,52,28,48,54,44,16,56,72,62,35,53,71,60,29,62,74,50,42,62,60,56,50,50,54,34,45,68,38,65,38,89,50,72,62,45,53,53,53,48,53,53,53,61,74,67,54,78,73,78,78,84,69,95,75,79,84,78,80,79,78,76,79,76,77,90,74,87,82,135

Organism: NCBI:txid1236220

Nearest PDB structures (foldseek):
  8dz8-assembly7_G  TM=3.673E-01  e=6.125E+00  synthetic construct
  4tx5-assembly1_B  TM=2.669E-01  e=2.607E+00  Homo sapiens
  8dz8-assembly6_F  TM=3.525E-01  e=8.953E+00  synthetic construct
  4tx5-assembly1_A  TM=2.535E-01  e=5.066E+00  Homo sapiens

Sequence (175 aa):
MLIRRRTVRLRYLAAREVLQEYGYEDLYWELLALLGCADWMPQQVQRHLDSLERTFDAAAAVAETPFFFSSDITPAARPIAVDASRELIQSGFHREAVFWIVATFARCHMILGTDAPQLQRSLTPAFNALLADLGVHSRDDLVQRGKQVLLVPAPAVGDSGGYPVVQSRHCDDVP

Foldseek 3Di:
DDQDPDPPLCVLVSVCVVCVVVVNNVLSLVVLVLQQCSPPDLVNLVLLLVLLLVLLVVLQVQQDDDDPCNVCRHPVNCCVQRVVLVVCSVVVNNSSSLVSSLVSNVVSLVSCVPRPVVVSVVSVVSSCVSCVSSVHNDPVSVVVSVVVVVVSDDPPPDPDDDDPDPDPDDPDDDD

Mean predicted aligned error: 8.85 Å